Protein AF-A0ABD3PRK0-F1 (afdb_monomer_lite)

pLDDT: mean 72.83, std 16.7, range [40.88, 91.88]

Organism: NCBI:txid2934178

Structure (mmCIF, N/CA/C/O backbone):
data_AF-A0ABD3PRK0-F1
#
_entry.id   AF-A0ABD3PRK0-F1
#
loop_
_atom_site.group_PDB
_atom_site.id
_atom_site.type_symbol
_atom_site.label_atom_id
_atom_site.label_alt_id
_atom_site.label_comp_id
_atom_site.label_asym_id
_atom_site.label_entity_id
_atom_site.label_seq_id
_atom_site.pdbx_PDB_ins_code
_atom_site.Cartn_x
_atom_site.Cartn_y
_atom_site.Cartn_z
_atom_site.occupancy
_atom_site.B_iso_or_equiv
_atom_site.auth_seq_id
_atom_site.auth_comp_id
_atom_site.auth_asym_id
_atom_site.auth_atom_id
_atom_site.pdbx_PDB_model_num
ATOM 1 N N . MET A 1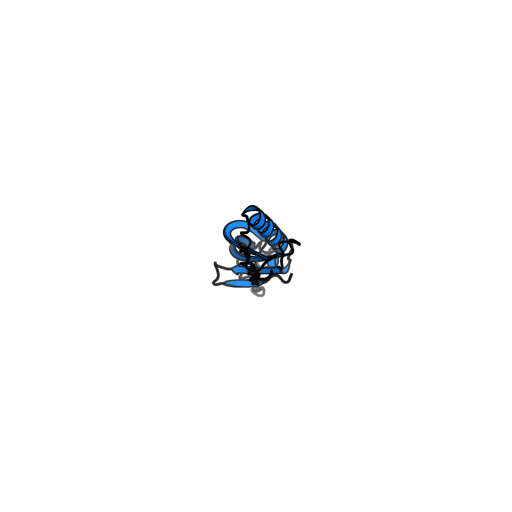 1 ? -52.835 -9.928 50.110 1.00 40.88 1 MET A N 1
ATOM 2 C CA . MET A 1 1 ? -51.495 -10.451 49.751 1.00 40.88 1 MET A CA 1
ATOM 3 C C . MET A 1 1 ? -51.652 -11.451 48.615 1.00 40.88 1 MET A C 1
ATOM 5 O O . MET A 1 1 ? -52.703 -12.076 48.572 1.00 40.88 1 MET A O 1
ATOM 9 N N . PRO A 1 2 ? -50.582 -11.724 47.852 1.00 49.94 2 PRO A N 1
ATOM 10 C CA . PRO A 1 2 ? -50.009 -10.883 46.793 1.00 49.94 2 PRO A CA 1
ATOM 11 C C . PRO A 1 2 ? -50.880 -11.041 45.505 1.00 49.94 2 PRO A C 1
ATOM 13 O O . PRO A 1 2 ? -52.071 -11.275 45.641 1.00 49.94 2 PRO A O 1
ATOM 16 N N . ASN A 1 3 ? -50.467 -10.884 44.242 1.00 44.16 3 ASN A N 1
ATOM 17 C CA . ASN A 1 3 ? -49.264 -10.313 43.629 1.00 44.16 3 ASN A CA 1
ATOM 18 C C . ASN A 1 3 ? -49.671 -9.545 42.345 1.00 44.16 3 ASN A C 1
ATOM 20 O O . ASN A 1 3 ? -50.695 -9.861 41.743 1.00 44.16 3 ASN A O 1
ATOM 24 N N . LYS A 1 4 ? -48.848 -8.603 41.865 1.00 51.00 4 LYS A N 1
ATOM 25 C CA . LYS A 1 4 ? -48.919 -8.070 40.490 1.00 51.00 4 LYS A CA 1
ATOM 26 C C . LYS A 1 4 ? -47.657 -8.500 39.746 1.00 51.00 4 LYS A C 1
ATOM 28 O O . LYS A 1 4 ? -46.568 -8.037 40.070 1.00 51.00 4 LYS A O 1
ATOM 33 N N . GLN A 1 5 ? -47.795 -9.369 38.745 1.00 55.62 5 GLN A N 1
ATOM 34 C CA . GLN A 1 5 ? -46.663 -9.807 37.925 1.00 55.62 5 GLN A CA 1
ATOM 35 C C . GLN A 1 5 ? -46.157 -8.651 37.047 1.00 55.62 5 GLN A C 1
ATOM 37 O O . GLN A 1 5 ? -46.699 -8.378 35.976 1.00 55.62 5 GLN A O 1
ATOM 42 N N . GLN A 1 6 ? -45.099 -7.972 37.491 1.00 53.34 6 GLN A N 1
ATOM 43 C CA . GLN A 1 6 ? -44.348 -7.046 36.647 1.00 53.34 6 GLN A CA 1
ATOM 44 C C . GLN A 1 6 ? -43.549 -7.852 35.619 1.00 53.34 6 GLN A C 1
ATOM 46 O O . GLN A 1 6 ? -42.471 -8.372 35.906 1.00 53.34 6 GLN A O 1
ATOM 51 N N . ARG A 1 7 ? -44.097 -7.980 34.407 1.00 50.62 7 ARG A N 1
ATOM 52 C CA . ARG A 1 7 ? -43.428 -8.635 33.280 1.00 50.62 7 ARG A CA 1
ATOM 53 C C . ARG A 1 7 ? -42.302 -7.733 32.771 1.00 50.62 7 ARG A C 1
ATOM 55 O O . ARG A 1 7 ? -42.509 -6.922 31.874 1.00 50.62 7 ARG A O 1
ATOM 62 N N . THR A 1 8 ? -41.112 -7.873 33.348 1.00 55.12 8 THR A N 1
ATOM 63 C CA . THR A 1 8 ? -39.903 -7.179 32.894 1.00 55.12 8 THR A CA 1
ATOM 64 C C . THR A 1 8 ? -39.503 -7.680 31.508 1.00 55.12 8 THR A C 1
ATOM 66 O O . THR A 1 8 ? -38.804 -8.680 31.341 1.00 55.12 8 THR A O 1
ATOM 69 N N . THR A 1 9 ? -39.949 -6.967 30.475 1.00 49.56 9 THR A N 1
ATOM 70 C CA . THR A 1 9 ? -39.409 -7.110 29.125 1.00 49.56 9 THR A CA 1
ATOM 71 C C . THR A 1 9 ? -37.936 -6.729 29.166 1.00 49.56 9 THR A C 1
ATOM 73 O O . THR A 1 9 ? -37.600 -5.545 29.200 1.00 49.56 9 THR A O 1
ATOM 76 N N . LYS A 1 10 ? -37.052 -7.734 29.180 1.00 54.34 10 LYS A N 1
ATOM 77 C CA . LYS A 1 10 ? -35.622 -7.530 28.943 1.00 54.34 10 LYS A CA 1
ATOM 78 C C . LYS A 1 10 ? -35.487 -6.829 27.597 1.00 54.34 10 LYS A C 1
ATOM 80 O O . LYS A 1 10 ? -35.703 -7.453 26.559 1.00 54.34 10 LYS A O 1
ATOM 85 N N . ILE A 1 11 ? -35.161 -5.539 27.626 1.00 57.97 11 ILE A N 1
ATOM 86 C CA . ILE A 1 11 ? -34.795 -4.788 26.431 1.00 57.97 11 ILE A CA 1
ATOM 87 C C . ILE A 1 11 ? -33.519 -5.451 25.930 1.00 57.97 11 ILE A C 1
ATOM 89 O O . ILE A 1 11 ? -32.447 -5.262 26.502 1.00 57.97 11 ILE A O 1
ATOM 93 N N . SER A 1 12 ? -33.655 -6.298 24.910 1.00 51.75 12 SER A N 1
ATOM 94 C CA . SER A 1 12 ? -32.505 -6.837 24.204 1.00 51.75 12 SER A CA 1
ATOM 95 C C . SER A 1 12 ? -31.825 -5.642 23.556 1.00 51.75 12 SER A C 1
ATOM 97 O O . SER A 1 12 ? -32.341 -5.073 22.590 1.00 51.75 12 SER A O 1
ATOM 99 N N . THR A 1 13 ? -30.711 -5.212 24.146 1.00 46.59 13 THR A N 1
ATOM 100 C CA . THR A 1 13 ? -29.833 -4.179 23.610 1.00 46.59 13 THR A CA 1
ATOM 101 C C . THR A 1 13 ? -29.232 -4.709 22.321 1.00 46.59 13 THR A C 1
ATOM 103 O O . THR A 1 13 ? -28.116 -5.227 22.279 1.00 46.59 13 THR A O 1
ATOM 106 N N . THR A 1 14 ? -30.023 -4.586 21.255 1.00 49.50 14 THR A N 1
ATOM 107 C CA . THR A 1 14 ? -29.605 -4.817 19.880 1.00 49.50 14 THR A CA 1
ATOM 108 C C . THR A 1 14 ? -28.418 -3.906 19.673 1.00 49.50 14 THR A C 1
ATOM 110 O O . THR A 1 14 ? -28.576 -2.691 19.582 1.00 49.50 14 THR A O 1
ATOM 113 N N . THR A 1 15 ? -27.222 -4.489 19.723 1.00 53.12 15 THR A N 1
ATOM 114 C CA . THR A 1 15 ? -25.979 -3.735 19.674 1.00 53.12 15 THR A CA 1
ATOM 115 C C . THR A 1 15 ? -25.879 -3.170 18.270 1.00 53.12 15 THR A C 1
ATOM 117 O O . THR A 1 15 ? -25.422 -3.848 17.347 1.00 53.12 15 THR A O 1
ATOM 120 N N . THR A 1 16 ? -26.366 -1.941 18.093 1.00 48.97 16 THR A N 1
ATOM 121 C CA . THR A 1 16 ? -26.128 -1.138 16.903 1.00 48.97 16 THR A CA 1
ATOM 122 C C . THR A 1 16 ? -24.626 -1.125 16.734 1.00 48.97 16 THR A C 1
ATOM 124 O O . THR A 1 16 ? -23.911 -0.557 17.559 1.00 48.97 16 THR A O 1
ATOM 127 N N . LYS A 1 17 ? -24.143 -1.841 15.713 1.00 50.16 17 LYS A N 1
ATOM 128 C CA . LYS A 1 17 ? -22.723 -1.907 15.392 1.00 50.16 17 LYS A CA 1
ATOM 129 C C . LYS A 1 17 ? -22.286 -0.481 15.104 1.00 50.16 17 LYS A C 1
ATOM 131 O O . LYS A 1 17 ? -22.523 0.030 14.013 1.00 50.16 17 LYS A O 1
ATOM 136 N N . LEU A 1 18 ? -21.693 0.161 16.107 1.00 50.19 18 LEU A N 1
ATOM 137 C CA . LEU A 1 18 ? -20.966 1.399 15.928 1.00 50.19 18 LEU A CA 1
ATOM 138 C C . LEU A 1 18 ? -19.905 1.073 14.884 1.00 50.19 18 LEU A C 1
ATOM 140 O O . LEU A 1 18 ? -18.991 0.295 15.160 1.00 50.19 18 LEU A O 1
ATOM 144 N N . ASN A 1 19 ? -20.078 1.599 13.670 1.00 53.59 19 ASN A N 1
ATOM 145 C CA . ASN A 1 19 ? -19.038 1.550 12.654 1.00 53.59 19 ASN A CA 1
ATOM 146 C C . ASN A 1 19 ? -17.809 2.173 13.307 1.00 53.59 19 ASN A C 1
ATOM 148 O O . ASN A 1 19 ? -17.819 3.376 13.577 1.00 53.59 19 ASN A O 1
ATOM 152 N N . ALA A 1 20 ? -16.815 1.343 13.638 1.00 58.72 20 ALA A N 1
ATOM 153 C CA . ALA A 1 20 ? -15.634 1.779 14.361 1.00 58.72 20 ALA A CA 1
ATOM 154 C C . ALA A 1 20 ? -15.017 2.925 13.561 1.00 58.72 20 ALA A C 1
ATOM 156 O O . ALA A 1 20 ? -14.576 2.732 12.422 1.00 58.72 20 ALA A O 1
ATOM 157 N N . LYS A 1 21 ? -15.108 4.140 14.110 1.00 70.69 21 LYS A N 1
ATOM 158 C CA . LYS A 1 21 ? -14.739 5.358 13.399 1.00 70.69 21 LYS A CA 1
ATOM 159 C C . LYS A 1 21 ? -13.220 5.441 13.414 1.00 70.69 21 LYS A C 1
ATOM 161 O O . LYS A 1 21 ? -12.653 6.062 14.306 1.00 70.69 21 LYS A O 1
ATOM 166 N N . VAL A 1 22 ? -12.609 4.750 12.449 1.00 79.62 22 VAL A N 1
ATOM 167 C CA . VAL A 1 22 ? -11.160 4.700 12.237 1.00 79.62 22 VAL A CA 1
ATOM 168 C C . VAL A 1 22 ? -10.612 6.114 12.326 1.00 79.62 22 VAL A C 1
ATOM 170 O O . VAL A 1 22 ? -11.082 7.016 11.629 1.00 79.62 22 VAL A O 1
ATOM 173 N N . THR A 1 23 ? -9.648 6.303 13.213 1.00 86.25 23 THR A N 1
ATOM 174 C CA . THR A 1 23 ? -8.971 7.580 13.406 1.00 86.25 23 THR A CA 1
ATOM 175 C C . THR A 1 23 ? -7.964 7.828 12.286 1.00 86.25 23 THR A C 1
ATOM 177 O O . THR A 1 23 ? -7.442 6.899 11.666 1.00 86.25 23 THR A O 1
ATOM 180 N N . GLU A 1 24 ? -7.630 9.095 12.044 1.00 85.19 24 GLU A N 1
ATOM 181 C CA . GLU A 1 24 ? -6.585 9.466 11.079 1.00 85.19 24 GLU A CA 1
ATOM 182 C C . GLU A 1 24 ? -5.227 8.832 11.424 1.00 85.19 24 GLU A C 1
ATOM 184 O O . GLU A 1 24 ? -4.469 8.452 10.532 1.00 85.19 24 GLU A O 1
ATOM 189 N N . GLN A 1 25 ? -4.940 8.643 12.717 1.00 87.19 25 GLN A N 1
ATOM 190 C CA . GLN A 1 25 ? -3.709 8.016 13.196 1.00 87.19 25 GLN A CA 1
ATOM 191 C C . GLN A 1 25 ? -3.656 6.511 12.880 1.00 87.19 25 GLN A C 1
ATOM 193 O O . GLN A 1 25 ? -2.632 6.019 12.398 1.00 87.19 25 GLN A O 1
ATOM 198 N N . GLU A 1 26 ? -4.757 5.780 13.084 1.00 86.44 26 GLU A N 1
ATOM 199 C CA . GLU A 1 26 ? -4.877 4.370 12.684 1.00 86.44 26 GLU A CA 1
ATOM 200 C C . GLU A 1 26 ? -4.796 4.210 11.162 1.00 86.44 26 GLU A C 1
ATOM 202 O O . GLU A 1 26 ? -4.091 3.326 10.671 1.00 86.44 26 GLU A O 1
ATOM 207 N N . ALA A 1 27 ? -5.460 5.094 10.410 1.00 87.56 27 ALA A N 1
ATOM 208 C CA . ALA A 1 27 ? -5.401 5.113 8.952 1.00 87.56 27 ALA A CA 1
ATOM 209 C C . ALA A 1 27 ? -3.976 5.375 8.439 1.00 87.56 27 ALA A C 1
ATOM 211 O O . ALA A 1 27 ? -3.509 4.663 7.551 1.00 87.56 27 ALA A O 1
ATOM 212 N N . SER A 1 28 ? -3.257 6.335 9.030 1.00 90.12 28 SER A N 1
ATOM 213 C CA . SER A 1 28 ? -1.853 6.618 8.709 1.00 90.12 28 SER A CA 1
ATOM 214 C C . SER A 1 28 ? -0.954 5.404 8.985 1.00 90.12 28 SER A C 1
ATOM 216 O O . SER A 1 28 ? -0.224 4.952 8.102 1.00 90.12 28 SER A O 1
ATOM 218 N N . SER A 1 29 ? -1.100 4.768 10.156 1.00 91.06 29 SER A N 1
ATOM 219 C CA . SER A 1 29 ? -0.363 3.540 10.492 1.00 91.06 29 SER A CA 1
ATOM 220 C C . SER A 1 29 ? -0.679 2.375 9.541 1.00 91.06 29 SER A C 1
ATOM 222 O O . SER A 1 29 ? 0.212 1.600 9.189 1.00 91.06 29 SER A O 1
ATOM 224 N N . ALA A 1 30 ? -1.931 2.243 9.091 1.00 90.00 30 ALA A N 1
ATOM 225 C CA . ALA A 1 30 ? -2.320 1.250 8.092 1.00 90.00 30 ALA A CA 1
ATOM 226 C C . ALA A 1 30 ? -1.695 1.543 6.714 1.00 90.00 30 ALA A C 1
ATOM 228 O O . ALA A 1 30 ? -1.175 0.625 6.077 1.00 90.00 30 ALA A O 1
ATOM 229 N N . ILE A 1 31 ? -1.669 2.810 6.281 1.00 91.31 31 ILE A N 1
ATOM 230 C CA . ILE A 1 31 ? -1.007 3.243 5.039 1.00 91.31 31 ILE A CA 1
ATOM 231 C C . ILE A 1 31 ? 0.489 2.914 5.083 1.00 91.31 31 ILE A C 1
ATOM 233 O O . ILE A 1 31 ? 0.992 2.309 4.138 1.00 91.31 31 ILE A O 1
ATOM 237 N N . ASP A 1 32 ? 1.187 3.209 6.181 1.00 91.56 32 ASP A N 1
ATOM 238 C CA . ASP A 1 32 ? 2.611 2.882 6.338 1.00 91.56 32 ASP A CA 1
ATOM 239 C C . ASP A 1 32 ? 2.892 1.377 6.207 1.00 91.56 32 ASP A C 1
ATOM 241 O O . ASP A 1 32 ? 3.875 0.974 5.576 1.00 91.56 32 ASP A O 1
ATOM 245 N N . LYS A 1 33 ? 2.026 0.522 6.768 1.00 90.69 33 LYS A N 1
ATOM 246 C CA . LYS A 1 33 ? 2.146 -0.942 6.642 1.00 90.69 33 LYS A CA 1
ATOM 247 C C . LYS A 1 33 ? 1.948 -1.394 5.190 1.00 90.69 33 LYS A C 1
ATOM 249 O O . LYS A 1 33 ? 2.744 -2.193 4.696 1.00 90.69 33 LYS A O 1
ATOM 254 N N . VAL A 1 34 ? 0.967 -0.828 4.482 1.00 89.62 34 VAL A N 1
ATOM 255 C CA . VAL A 1 34 ? 0.708 -1.091 3.051 1.00 89.62 34 VAL A CA 1
ATOM 256 C C . VAL A 1 34 ? 1.867 -0.616 2.170 1.00 89.62 34 VAL A C 1
ATOM 258 O O . VAL A 1 34 ? 2.320 -1.357 1.300 1.00 89.62 34 VAL A O 1
ATOM 261 N N . VAL A 1 35 ? 2.401 0.584 2.417 1.00 90.50 35 VAL A N 1
ATOM 262 C CA . VAL A 1 35 ? 3.565 1.131 1.701 1.00 90.50 35 VAL A CA 1
ATOM 263 C C . VAL A 1 35 ? 4.792 0.242 1.901 1.00 90.50 35 VAL A C 1
ATOM 265 O O . VAL A 1 35 ? 5.456 -0.107 0.926 1.00 90.50 35 VAL A O 1
ATOM 268 N N . ARG A 1 36 ? 5.068 -0.194 3.138 1.00 89.38 36 ARG A N 1
ATOM 269 C CA . ARG A 1 36 ? 6.183 -1.108 3.441 1.00 89.38 36 ARG A CA 1
ATOM 270 C C . ARG A 1 36 ? 6.010 -2.487 2.799 1.00 89.38 36 ARG A C 1
ATOM 272 O O . ARG A 1 36 ? 7.014 -3.078 2.410 1.00 89.38 36 ARG A O 1
ATOM 279 N N . ALA A 1 37 ? 4.782 -2.994 2.676 1.00 88.12 37 ALA A N 1
ATOM 280 C CA . ALA A 1 37 ? 4.500 -4.234 1.951 1.00 88.12 37 ALA A CA 1
ATOM 281 C C . ALA A 1 37 ? 4.788 -4.074 0.447 1.00 88.12 37 ALA A C 1
ATOM 283 O O . ALA A 1 37 ? 5.616 -4.805 -0.094 1.00 88.12 37 ALA A O 1
ATOM 284 N N . LEU A 1 38 ? 4.215 -3.047 -0.195 1.00 85.50 38 LEU A N 1
ATOM 285 C CA . LEU A 1 38 ? 4.448 -2.725 -1.612 1.00 85.50 38 LEU A CA 1
ATOM 286 C C . LEU A 1 38 ? 5.932 -2.485 -1.938 1.00 85.50 38 LEU A C 1
ATOM 288 O O . LEU A 1 38 ? 6.404 -2.904 -2.988 1.00 85.50 38 LEU A O 1
ATOM 292 N N . GLN A 1 39 ? 6.683 -1.834 -1.044 1.00 85.94 39 GLN A N 1
ATOM 293 C CA . GLN A 1 39 ? 8.118 -1.590 -1.236 1.00 85.94 39 GLN A CA 1
ATOM 294 C C . GLN A 1 39 ? 8.984 -2.849 -1.093 1.00 85.94 39 GLN A C 1
ATOM 296 O O . GLN A 1 39 ? 10.060 -2.897 -1.690 1.00 85.94 39 GLN A O 1
ATOM 301 N N . LYS A 1 40 ? 8.554 -3.847 -0.311 1.00 86.81 40 LYS A N 1
ATOM 302 C CA . LYS A 1 40 ? 9.277 -5.118 -0.136 1.00 86.81 40 LYS A CA 1
ATOM 303 C C . LYS A 1 40 ? 8.968 -6.135 -1.230 1.00 86.81 40 LYS A C 1
ATOM 305 O O . LYS A 1 40 ? 9.822 -6.969 -1.527 1.00 86.81 40 LYS A O 1
ATOM 310 N N . ASP A 1 41 ? 7.770 -6.081 -1.800 1.00 83.94 41 ASP A N 1
ATOM 311 C CA . ASP A 1 41 ? 7.328 -7.067 -2.775 1.00 83.94 41 ASP A CA 1
ATOM 312 C C . ASP A 1 41 ? 8.057 -6.938 -4.123 1.00 83.94 41 ASP A C 1
ATOM 314 O O . ASP A 1 41 ? 8.233 -5.847 -4.670 1.00 83.94 41 ASP A O 1
ATOM 318 N N . LYS A 1 42 ? 8.522 -8.066 -4.662 1.00 81.94 42 LYS A N 1
ATOM 319 C CA . LYS A 1 42 ? 9.334 -8.077 -5.887 1.00 81.94 42 LYS A CA 1
ATOM 320 C C . LYS A 1 42 ? 8.483 -7.983 -7.152 1.00 81.94 42 LYS A C 1
ATOM 322 O O . LYS A 1 42 ? 8.932 -7.348 -8.102 1.00 81.94 42 LYS A O 1
ATOM 327 N N . GLU A 1 43 ? 7.288 -8.574 -7.161 1.00 81.50 43 GLU A N 1
ATOM 328 C CA . GLU A 1 43 ? 6.367 -8.533 -8.304 1.00 81.50 43 GLU A CA 1
ATOM 329 C C . GLU A 1 43 ? 5.830 -7.097 -8.479 1.00 81.50 43 GLU A C 1
ATOM 331 O O . GLU A 1 43 ? 5.933 -6.518 -9.562 1.00 81.50 43 GLU A O 1
ATOM 336 N N . ALA A 1 44 ? 5.397 -6.456 -7.388 1.00 78.19 44 ALA A N 1
ATOM 337 C CA . ALA A 1 44 ? 4.927 -5.072 -7.360 1.00 78.19 44 ALA A CA 1
ATOM 338 C C . ALA A 1 44 ? 5.999 -4.083 -7.847 1.00 78.19 44 ALA A C 1
ATOM 340 O O . ALA A 1 44 ? 5.717 -3.222 -8.681 1.00 78.19 44 ALA A O 1
ATOM 341 N N . ASN A 1 45 ? 7.245 -4.221 -7.376 1.00 81.81 45 ASN A N 1
ATOM 342 C CA . ASN A 1 45 ? 8.355 -3.366 -7.812 1.00 81.81 45 ASN A CA 1
ATOM 343 C C . ASN A 1 45 ? 8.738 -3.581 -9.294 1.00 81.81 45 ASN A C 1
ATOM 345 O O . ASN A 1 45 ? 9.239 -2.646 -9.922 1.00 81.81 45 ASN A O 1
ATOM 349 N N . GLN A 1 46 ? 8.522 -4.773 -9.866 1.00 78.81 46 GLN A N 1
ATOM 350 C CA . GLN A 1 46 ? 8.764 -5.053 -11.291 1.00 78.81 46 GLN A CA 1
ATOM 351 C C . GLN A 1 46 ? 7.650 -4.487 -12.187 1.00 78.81 46 GLN A C 1
ATOM 353 O O . GLN A 1 46 ? 7.934 -3.835 -13.197 1.00 78.81 46 GLN A O 1
ATOM 358 N N . GLU A 1 47 ? 6.389 -4.687 -11.800 1.00 77.75 47 GLU A N 1
ATOM 359 C CA . GLU A 1 47 ? 5.214 -4.226 -12.546 1.00 77.75 47 GLU A CA 1
ATOM 360 C C . GLU A 1 47 ? 5.012 -2.709 -12.429 1.00 77.75 47 GLU A C 1
ATOM 362 O O . GLU A 1 47 ? 4.939 -2.007 -13.437 1.00 77.75 47 GLU A O 1
ATOM 367 N N . LEU A 1 48 ? 4.973 -2.169 -11.210 1.00 78.25 48 LEU A N 1
ATOM 368 C CA . LEU A 1 48 ? 4.634 -0.765 -10.952 1.00 78.25 48 LEU A CA 1
ATOM 369 C C . LEU A 1 48 ? 5.867 0.148 -10.894 1.00 78.25 48 LEU A C 1
ATOM 371 O O . LEU A 1 48 ? 5.767 1.344 -11.165 1.00 78.25 48 LEU A O 1
ATOM 375 N N . GLY A 1 49 ? 7.031 -0.405 -10.549 1.00 78.69 49 GLY A N 1
ATOM 376 C CA . GLY A 1 49 ? 8.200 0.369 -10.140 1.00 78.69 49 GLY A CA 1
ATOM 377 C C . GLY A 1 49 ? 8.240 0.627 -8.632 1.00 78.69 49 GLY A C 1
ATOM 378 O O . GLY A 1 49 ? 7.339 0.252 -7.882 1.00 78.69 49 GLY A O 1
ATOM 379 N N . LYS A 1 50 ? 9.301 1.295 -8.171 1.00 84.69 50 LYS A N 1
ATOM 380 C CA . LYS A 1 50 ? 9.521 1.559 -6.745 1.00 84.69 50 LYS A CA 1
ATOM 381 C C . LYS A 1 50 ? 8.570 2.647 -6.251 1.00 84.69 50 LYS A C 1
ATOM 383 O O . LYS A 1 50 ? 8.588 3.753 -6.786 1.00 84.69 50 LYS A O 1
ATOM 388 N N . LEU A 1 51 ? 7.788 2.376 -5.206 1.00 86.06 51 LEU A N 1
ATOM 389 C CA . LEU A 1 51 ? 6.956 3.395 -4.552 1.00 86.06 51 LEU A CA 1
ATOM 390 C C . LEU A 1 51 ? 7.858 4.470 -3.920 1.00 86.06 51 LEU A C 1
ATOM 392 O O . LEU A 1 51 ? 8.621 4.175 -2.995 1.00 86.06 51 LEU A O 1
ATOM 396 N N . THR A 1 52 ? 7.768 5.704 -4.425 1.00 84.62 52 THR A N 1
ATOM 397 C CA . THR A 1 52 ? 8.594 6.846 -3.994 1.00 84.62 52 THR A CA 1
ATOM 398 C C . THR A 1 52 ? 7.871 7.804 -3.060 1.00 84.62 52 THR A C 1
ATOM 400 O O . THR A 1 52 ? 8.505 8.352 -2.163 1.00 84.62 52 THR A O 1
ATOM 403 N N . LYS A 1 53 ? 6.564 8.021 -3.253 1.00 85.12 53 LYS A N 1
ATOM 404 C CA . LYS A 1 53 ? 5.789 8.987 -2.465 1.00 85.12 53 LYS A CA 1
ATOM 405 C C . LYS A 1 53 ? 4.327 8.570 -2.321 1.00 85.12 53 LYS A C 1
ATOM 407 O O . LYS A 1 53 ? 3.683 8.214 -3.302 1.00 85.12 53 LYS A O 1
ATOM 412 N N . THR A 1 54 ? 3.778 8.688 -1.119 1.00 87.75 54 THR A N 1
ATOM 413 C CA . THR A 1 54 ? 2.334 8.787 -0.869 1.00 87.75 54 THR A CA 1
ATOM 414 C C . THR A 1 54 ? 1.893 10.237 -1.081 1.00 87.75 54 THR A C 1
ATOM 416 O O . THR A 1 54 ? 2.464 11.155 -0.497 1.00 87.75 54 THR A O 1
ATOM 419 N N . ASN A 1 55 ? 0.919 10.461 -1.968 1.00 82.56 55 ASN A N 1
ATOM 420 C CA . ASN A 1 55 ? 0.501 11.803 -2.382 1.00 82.56 55 ASN A CA 1
ATOM 421 C C . ASN A 1 55 ? -0.674 12.304 -1.537 1.00 82.56 55 ASN A C 1
ATOM 423 O O . ASN A 1 55 ? -0.481 13.157 -0.681 1.00 82.56 55 ASN A O 1
ATOM 427 N N . ASN A 1 56 ? -1.871 11.752 -1.765 1.00 85.88 56 ASN A N 1
ATOM 428 C CA . ASN A 1 56 ? -3.117 12.188 -1.129 1.00 85.88 56 ASN A CA 1
ATOM 429 C C . ASN A 1 56 ? -3.876 10.977 -0.584 1.00 85.88 56 ASN A C 1
ATOM 431 O O . ASN A 1 56 ? -4.059 9.993 -1.307 1.00 85.88 56 ASN A O 1
ATOM 435 N N . VAL A 1 57 ? -4.378 11.066 0.647 1.00 88.50 57 VAL A N 1
ATOM 436 C CA . VAL A 1 57 ? -5.352 10.106 1.182 1.00 88.50 57 VAL A CA 1
ATOM 437 C C . VAL A 1 57 ? -6.736 10.506 0.676 1.00 88.50 57 VAL A C 1
ATOM 439 O O . VAL A 1 57 ? -7.159 11.642 0.852 1.00 88.50 57 VAL A O 1
ATOM 442 N N . LEU A 1 58 ? -7.422 9.586 -0.000 1.00 87.88 58 LEU A N 1
ATOM 443 C CA . LEU A 1 58 ? -8.755 9.807 -0.574 1.00 87.88 58 LEU A CA 1
ATOM 444 C C . LEU A 1 58 ? -9.878 9.365 0.369 1.00 87.88 58 LEU A C 1
ATOM 446 O O . LEU A 1 58 ? -11.026 9.753 0.183 1.00 87.88 58 LEU A O 1
ATOM 450 N N . GLY A 1 59 ? -9.563 8.511 1.342 1.00 89.31 59 GLY A N 1
ATOM 451 C CA . GLY A 1 59 ? -10.494 8.084 2.376 1.00 89.31 59 GLY A CA 1
ATOM 452 C C . GLY A 1 59 ? -9.990 6.872 3.150 1.00 89.31 59 GLY A C 1
ATOM 453 O O . GLY A 1 59 ? -9.147 6.108 2.677 1.00 89.31 59 GLY A O 1
ATOM 454 N N . PHE A 1 60 ? -10.538 6.693 4.344 1.00 90.75 60 PHE A N 1
ATOM 455 C CA . PHE A 1 60 ? -10.287 5.562 5.228 1.00 90.75 60 PHE A CA 1
ATOM 456 C C . PHE A 1 60 ? -11.566 5.230 6.005 1.00 90.75 60 PHE A C 1
ATOM 458 O O . PHE A 1 60 ? -12.476 6.053 6.106 1.00 90.75 60 PHE A O 1
ATOM 465 N N . GLY A 1 61 ? -11.657 4.014 6.534 1.00 88.81 61 GLY A N 1
ATOM 466 C CA . GLY A 1 61 ? -12.806 3.569 7.320 1.00 88.81 61 GLY A CA 1
ATOM 467 C C . GLY A 1 61 ? -12.716 2.090 7.674 1.00 88.81 61 GLY A C 1
ATOM 468 O O . GLY A 1 61 ? -11.726 1.435 7.363 1.00 88.81 61 GLY A O 1
ATOM 469 N N . SER A 1 62 ? -13.753 1.548 8.311 1.00 85.38 62 SER A N 1
ATOM 470 C CA . SER A 1 62 ? -13.824 0.125 8.654 1.00 85.38 62 SER A CA 1
ATOM 471 C C . SER A 1 62 ? -14.947 -0.554 7.858 1.00 85.38 62 SER A C 1
ATOM 473 O O . SER A 1 62 ? -16.117 -0.293 8.138 1.00 85.38 62 SER A O 1
ATOM 475 N N . PRO A 1 63 ? -14.643 -1.396 6.847 1.00 82.94 63 PRO A N 1
ATOM 476 C CA . PRO A 1 63 ? -15.672 -2.088 6.066 1.00 82.94 63 PRO A CA 1
ATOM 477 C C . PRO A 1 63 ? -16.303 -3.248 6.851 1.00 82.94 63 PRO A C 1
ATOM 479 O O . PRO A 1 63 ? -17.424 -3.664 6.561 1.00 82.94 63 PRO A O 1
ATOM 482 N N . ARG A 1 64 ? -15.567 -3.796 7.827 1.00 83.81 64 ARG A N 1
ATOM 483 C CA . ARG A 1 64 ? -15.970 -4.862 8.750 1.00 83.81 64 ARG A CA 1
ATOM 484 C C . ARG A 1 64 ? -15.209 -4.671 10.069 1.00 83.81 64 ARG A C 1
ATOM 486 O O . ARG A 1 64 ? -14.055 -4.246 10.009 1.00 83.81 64 ARG A O 1
ATOM 493 N N . PRO A 1 65 ? -15.790 -5.025 11.232 1.00 80.75 65 PRO A N 1
ATOM 494 C CA . PRO A 1 65 ? -15.086 -4.973 12.513 1.00 80.75 65 PRO A CA 1
ATOM 495 C C . PRO A 1 65 ? -13.730 -5.688 12.448 1.00 80.75 65 PRO A C 1
ATOM 497 O O . PRO A 1 65 ? -13.638 -6.775 11.883 1.00 80.75 65 PRO A O 1
ATOM 500 N N . GLY A 1 66 ? -12.688 -5.068 13.005 1.00 84.12 66 GLY A N 1
ATOM 501 C CA . GLY A 1 66 ? -11.318 -5.593 12.964 1.00 84.12 66 GLY A CA 1
ATOM 502 C C . GLY A 1 66 ? -10.560 -5.355 11.650 1.00 84.12 66 GLY A C 1
ATOM 503 O O . GLY A 1 66 ? -9.397 -5.730 11.566 1.00 84.12 66 GLY A O 1
ATOM 504 N N . ILE A 1 67 ? -11.161 -4.711 10.641 1.00 88.50 67 ILE A N 1
ATOM 505 C CA . ILE A 1 67 ? -10.485 -4.342 9.386 1.00 88.50 67 ILE A CA 1
ATOM 506 C C . ILE A 1 67 ? -10.499 -2.821 9.214 1.00 88.50 67 ILE A C 1
ATOM 508 O O . ILE A 1 67 ? -11.537 -2.174 9.373 1.00 88.50 67 ILE A O 1
ATOM 512 N N . ILE A 1 68 ? -9.349 -2.266 8.837 1.00 90.12 68 ILE A N 1
ATOM 513 C CA . ILE A 1 68 ? -9.164 -0.893 8.370 1.00 90.12 68 ILE A CA 1
ATOM 514 C C . ILE A 1 68 ? -9.002 -0.938 6.846 1.00 90.12 68 ILE A C 1
ATOM 516 O O . ILE A 1 68 ? -8.076 -1.565 6.333 1.00 90.12 68 ILE A O 1
ATOM 520 N N . ALA A 1 69 ? -9.886 -0.260 6.120 1.00 91.00 69 ALA A N 1
ATOM 521 C CA . ALA A 1 69 ? -9.725 0.012 4.698 1.00 91.00 69 ALA A CA 1
ATOM 522 C C . ALA A 1 69 ? -9.114 1.401 4.501 1.00 91.00 69 ALA A C 1
ATOM 524 O O . ALA A 1 69 ? -9.584 2.381 5.085 1.00 91.00 69 ALA A O 1
ATOM 525 N N . VAL A 1 70 ? -8.110 1.500 3.631 1.00 91.62 70 VAL A N 1
ATOM 526 C CA . VAL A 1 70 ? -7.481 2.766 3.232 1.00 91.62 70 VAL A CA 1
ATOM 527 C C . VAL A 1 70 ? -7.467 2.911 1.714 1.00 91.62 70 VAL A C 1
ATOM 529 O O . VAL A 1 70 ? -7.267 1.948 0.969 1.00 91.62 70 VAL A O 1
ATOM 532 N N . ARG A 1 71 ? -7.678 4.141 1.243 1.00 91.88 71 ARG A N 1
ATOM 533 C CA . ARG A 1 71 ? -7.618 4.519 -0.168 1.00 91.88 71 ARG A CA 1
ATOM 534 C C . ARG A 1 71 ? -6.762 5.771 -0.314 1.00 91.88 71 ARG A C 1
ATOM 536 O O . ARG A 1 71 ? -7.089 6.815 0.245 1.00 91.88 71 ARG A O 1
ATOM 543 N N . PHE A 1 72 ? -5.684 5.685 -1.082 1.00 91.12 72 PHE A N 1
ATOM 544 C CA . PHE A 1 72 ? -4.735 6.784 -1.260 1.00 91.12 72 PHE A CA 1
ATOM 545 C C . PHE A 1 72 ? -4.077 6.739 -2.639 1.00 91.12 72 PHE A C 1
ATOM 547 O O . PHE A 1 72 ? -4.002 5.688 -3.266 1.00 91.12 72 PHE A O 1
ATOM 554 N N . ASN A 1 73 ? -3.580 7.876 -3.113 1.00 89.94 73 ASN A N 1
ATOM 555 C CA . ASN A 1 73 ? -2.776 7.955 -4.329 1.00 89.94 73 ASN A CA 1
ATOM 556 C C . ASN A 1 73 ? -1.290 7.851 -3.972 1.00 89.94 73 ASN A C 1
ATOM 558 O O . ASN A 1 73 ? -0.830 8.523 -3.047 1.00 89.94 73 ASN A O 1
ATOM 562 N N . ALA A 1 74 ? -0.534 7.060 -4.728 1.00 88.19 74 ALA A N 1
ATOM 563 C CA . ALA A 1 74 ? 0.907 6.906 -4.574 1.00 88.19 74 ALA A CA 1
ATOM 564 C C . ALA A 1 74 ? 1.631 7.045 -5.918 1.00 88.19 74 ALA A C 1
ATOM 566 O O . ALA A 1 74 ? 1.139 6.609 -6.959 1.00 88.19 74 ALA A O 1
ATOM 567 N N . SER A 1 75 ? 2.812 7.653 -5.878 1.00 85.75 75 SER A N 1
ATOM 568 C CA . SER A 1 75 ? 3.746 7.734 -6.993 1.00 85.75 75 SER A CA 1
ATOM 569 C C . SER A 1 75 ? 4.687 6.530 -6.975 1.00 85.75 75 SER A C 1
ATOM 571 O O . SER A 1 75 ? 5.351 6.258 -5.970 1.00 85.75 75 SER A O 1
ATOM 573 N N . PHE A 1 76 ? 4.778 5.848 -8.111 1.00 85.38 76 PHE A N 1
ATOM 574 C CA . PHE A 1 76 ? 5.693 4.744 -8.373 1.00 85.38 76 PHE A CA 1
ATOM 575 C C . PHE A 1 76 ? 6.672 5.174 -9.465 1.00 85.38 76 PHE A C 1
ATOM 577 O O . PHE A 1 76 ? 6.265 5.659 -10.520 1.00 85.38 76 PHE A O 1
ATOM 584 N N . GLN A 1 77 ? 7.970 5.022 -9.219 1.00 83.69 77 GLN A N 1
ATOM 585 C CA . GLN A 1 77 ? 9.015 5.338 -10.185 1.00 83.69 77 GLN A CA 1
ATOM 586 C C . GLN A 1 77 ? 9.549 4.037 -10.785 1.00 83.69 77 GLN A C 1
ATOM 588 O O . GLN A 1 77 ? 10.262 3.271 -10.126 1.00 83.69 77 GLN A O 1
ATOM 593 N N . LYS A 1 78 ? 9.218 3.780 -12.054 1.00 77.31 78 LYS A N 1
ATOM 594 C CA . LYS A 1 78 ? 9.719 2.607 -12.778 1.00 77.31 78 LYS A CA 1
ATOM 595 C C . LYS A 1 78 ? 11.124 2.905 -13.289 1.00 77.31 78 LYS A C 1
ATOM 597 O O . LYS A 1 78 ? 11.327 3.446 -14.377 1.00 77.31 78 LYS A O 1
ATOM 602 N N . GLY A 1 79 ? 12.107 2.586 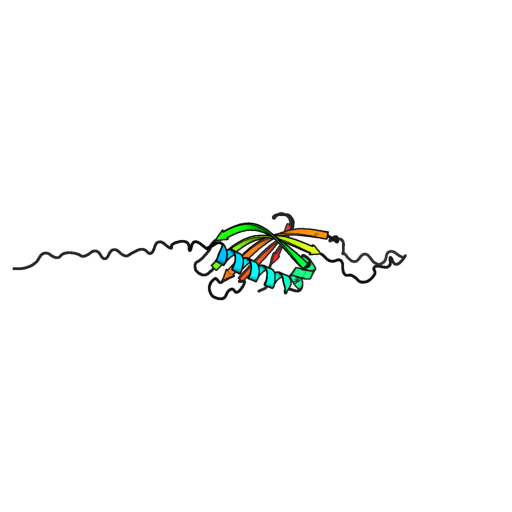-12.448 1.00 63.31 79 GLY A N 1
ATOM 603 C CA . GLY A 1 79 ? 13.517 2.628 -12.810 1.00 63.31 79 GLY A CA 1
ATOM 604 C C . GLY A 1 79 ? 13.783 1.646 -13.945 1.00 63.31 79 GLY A C 1
ATOM 605 O O . GLY A 1 79 ? 13.733 0.434 -13.744 1.00 63.31 79 GLY A O 1
ATOM 606 N N . GLY A 1 80 ? 14.062 2.162 -15.144 1.00 54.12 80 GLY A N 1
ATOM 607 C CA . GLY A 1 80 ? 14.491 1.325 -16.258 1.00 54.12 80 GLY A CA 1
ATOM 608 C C . GLY A 1 80 ? 15.749 0.558 -15.863 1.00 54.12 80 GLY A C 1
ATOM 609 O O . GLY A 1 80 ? 16.711 1.174 -15.411 1.00 54.12 80 GLY A O 1
ATOM 610 N N . MET A 1 81 ? 15.728 -0.768 -16.025 1.00 48.25 81 MET A N 1
ATOM 611 C CA . MET A 1 81 ? 16.807 -1.674 -15.624 1.00 48.25 81 MET A CA 1
ATOM 612 C C . MET A 1 81 ? 18.165 -1.170 -16.134 1.00 48.25 81 MET A C 1
ATOM 614 O O . MET A 1 81 ? 18.469 -1.255 -17.324 1.00 48.25 81 MET A O 1
ATOM 618 N N . GLY A 1 82 ? 18.956 -0.618 -15.210 1.00 47.59 82 GLY A N 1
ATOM 619 C CA . GLY A 1 82 ? 20.219 0.067 -15.463 1.00 47.59 82 GLY A CA 1
ATOM 620 C C . GLY A 1 82 ? 21.359 -0.892 -15.779 1.00 47.59 82 GLY A C 1
ATOM 621 O O . GLY A 1 82 ? 22.317 -1.001 -15.020 1.00 47.59 82 GLY A O 1
ATOM 622 N N . ARG A 1 83 ? 21.266 -1.581 -16.914 1.00 42.44 83 ARG A N 1
ATOM 623 C CA . ARG A 1 83 ? 22.431 -2.079 -17.643 1.00 42.44 83 ARG A CA 1
ATOM 624 C C . ARG A 1 83 ? 22.369 -1.495 -19.037 1.00 42.44 83 ARG A C 1
ATOM 626 O O . ARG A 1 83 ? 21.323 -1.564 -19.679 1.00 42.44 83 ARG A O 1
ATOM 633 N N . SER A 1 84 ? 23.475 -0.877 -19.439 1.00 44.03 84 SER A N 1
ATOM 634 C CA . SER A 1 84 ? 23.647 -0.131 -20.678 1.00 44.03 84 SER A CA 1
ATOM 635 C C . SER A 1 84 ? 22.964 -0.821 -21.851 1.00 44.03 84 SER A C 1
ATOM 637 O O . SER A 1 84 ? 23.478 -1.795 -22.396 1.00 44.03 84 SER A O 1
ATOM 639 N N . ALA A 1 85 ? 21.817 -0.284 -22.264 1.00 47.16 85 ALA A N 1
ATOM 640 C CA . ALA A 1 85 ? 21.276 -0.542 -23.586 1.00 47.16 85 ALA A CA 1
ATOM 641 C C . ALA A 1 85 ? 22.141 0.245 -24.576 1.00 47.16 85 ALA A C 1
ATOM 643 O O . ALA A 1 85 ? 21.725 1.281 -25.089 1.00 47.16 85 ALA A O 1
ATOM 644 N N . VAL A 1 86 ? 23.377 -0.226 -24.778 1.00 51.00 86 VAL A N 1
ATOM 645 C CA . VAL A 1 86 ? 24.148 0.109 -25.972 1.00 51.00 86 VAL A CA 1
ATOM 646 C C . VAL A 1 86 ? 23.259 -0.335 -27.132 1.00 51.00 86 VAL A C 1
ATOM 648 O O . VAL A 1 86 ? 22.898 -1.517 -27.169 1.00 51.00 86 VAL A O 1
ATOM 651 N N . PRO A 1 87 ? 22.814 0.573 -28.015 1.00 47.88 87 PRO A N 1
ATOM 652 C CA . PRO A 1 87 ? 21.988 0.179 -29.140 1.00 47.88 87 PRO A CA 1
ATOM 653 C C . PRO A 1 87 ? 22.837 -0.713 -30.045 1.00 47.88 87 PRO A C 1
ATOM 655 O O . PRO A 1 87 ? 23.7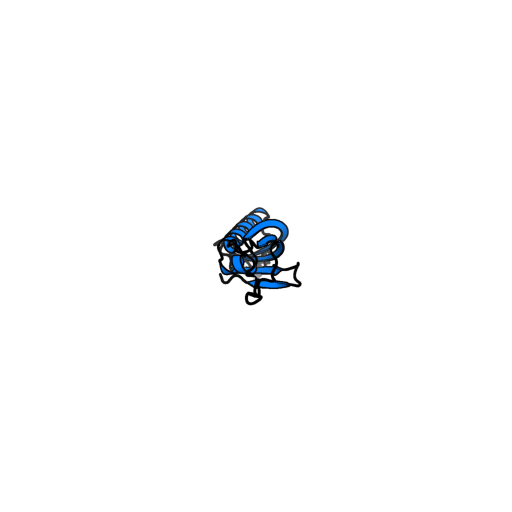48 -0.240 -30.721 1.00 47.88 87 PRO A O 1
ATOM 658 N N . LEU A 1 88 ? 22.572 -2.021 -30.020 1.00 57.19 88 LEU A N 1
ATOM 659 C CA . LEU A 1 88 ? 23.175 -2.940 -30.975 1.00 57.19 88 LEU A CA 1
ATOM 660 C C . LEU A 1 88 ? 22.670 -2.542 -32.373 1.00 57.19 88 LEU A C 1
ATOM 662 O O . LEU A 1 88 ? 21.457 -2.413 -32.547 1.00 57.19 88 LEU A O 1
ATOM 666 N N . PRO A 1 89 ? 23.558 -2.336 -33.363 1.00 57.81 89 PRO A N 1
ATOM 667 C CA . PRO A 1 89 ? 23.206 -1.698 -34.638 1.00 57.81 89 PRO A CA 1
ATOM 668 C C . PRO A 1 89 ? 22.329 -2.554 -35.569 1.00 57.81 89 PRO A C 1
ATOM 670 O O . PRO A 1 89 ? 22.024 -2.132 -36.680 1.00 57.81 89 PRO A O 1
ATOM 673 N N . PHE A 1 90 ? 21.895 -3.737 -35.126 1.00 60.25 90 PHE A N 1
ATOM 674 C CA . PHE A 1 90 ? 21.050 -4.655 -35.885 1.00 60.25 90 PHE A CA 1
ATOM 675 C C . PHE A 1 90 ? 19.814 -5.025 -35.054 1.00 60.25 90 PHE A C 1
ATOM 677 O O . PHE A 1 90 ? 19.926 -5.448 -33.903 1.00 60.25 90 PHE A O 1
ATOM 684 N N . GLY A 1 91 ? 18.627 -4.822 -35.635 1.00 54.69 91 GLY A N 1
ATOM 685 C CA . GLY A 1 91 ? 17.328 -4.743 -34.949 1.00 54.69 91 GLY A CA 1
ATOM 686 C C . GLY A 1 91 ? 16.738 -6.053 -34.406 1.00 54.69 91 GLY A C 1
ATOM 687 O O . GLY A 1 91 ? 15.562 -6.319 -34.620 1.00 54.69 91 GLY A O 1
ATOM 688 N N . LEU A 1 92 ? 17.516 -6.850 -33.672 1.00 52.12 92 LEU A N 1
ATOM 689 C CA . LEU A 1 92 ? 17.121 -8.138 -33.077 1.00 52.12 92 LEU A CA 1
ATOM 690 C C . LEU A 1 92 ? 16.951 -8.063 -31.544 1.00 52.12 92 LEU A C 1
ATOM 692 O O . LEU A 1 92 ? 17.226 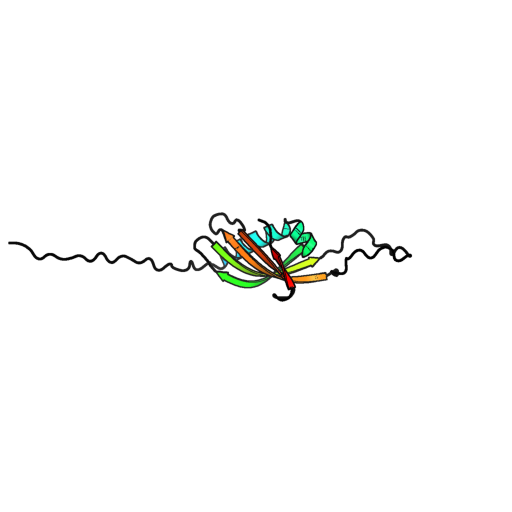-9.010 -30.814 1.00 52.12 92 LEU A O 1
ATOM 696 N N . GLY A 1 93 ? 16.512 -6.902 -31.042 1.00 46.38 93 GLY A N 1
ATOM 697 C CA . GLY A 1 93 ? 16.500 -6.571 -29.610 1.00 46.38 93 GLY A CA 1
ATOM 698 C C . GLY A 1 93 ? 15.195 -5.988 -29.061 1.00 46.38 93 GLY A C 1
ATOM 699 O O . GLY A 1 93 ? 15.209 -5.436 -27.957 1.00 46.38 93 GLY A O 1
ATOM 700 N N . GLN A 1 94 ? 14.070 -6.090 -29.783 1.00 48.72 94 GLN A N 1
ATOM 701 C CA . GLN A 1 94 ? 12.757 -5.649 -29.286 1.00 48.72 94 GLN A CA 1
ATOM 702 C C . GLN A 1 94 ? 12.203 -6.609 -28.218 1.00 48.72 94 GLN A C 1
ATOM 704 O O . GLN A 1 94 ? 11.217 -7.313 -28.407 1.00 48.72 94 GLN A O 1
ATOM 709 N N . THR A 1 95 ? 12.834 -6.610 -27.043 1.00 47.12 95 THR A N 1
ATOM 710 C CA . THR A 1 95 ? 12.141 -7.031 -25.819 1.00 47.12 95 THR A CA 1
ATOM 711 C C . THR A 1 95 ? 10.981 -6.069 -25.561 1.00 47.12 95 THR A C 1
ATOM 713 O O . THR A 1 95 ? 11.165 -4.858 -25.681 1.00 47.12 95 THR A O 1
ATOM 716 N N . ASN A 1 96 ? 9.808 -6.595 -25.185 1.00 47.09 96 ASN A N 1
ATOM 717 C CA . ASN A 1 96 ? 8.588 -5.830 -24.882 1.00 47.09 96 ASN A CA 1
ATOM 718 C C . ASN A 1 96 ? 8.746 -4.961 -23.611 1.00 47.09 96 ASN A C 1
ATOM 720 O O . ASN A 1 96 ? 8.133 -5.202 -22.576 1.00 47.09 96 ASN A O 1
ATOM 724 N N . LYS A 1 97 ? 9.600 -3.936 -23.693 1.00 47.94 97 LYS A N 1
ATOM 725 C CA . LYS A 1 97 ? 9.932 -2.955 -22.646 1.00 47.94 97 LYS A CA 1
ATOM 726 C C . LYS A 1 97 ? 9.319 -1.579 -22.944 1.00 47.94 97 LYS A C 1
ATOM 728 O O . LYS A 1 97 ? 9.893 -0.556 -22.584 1.00 47.94 97 LYS A O 1
ATOM 733 N N . GLN A 1 98 ? 8.170 -1.554 -23.624 1.00 45.88 98 GLN A N 1
ATOM 734 C CA . GLN A 1 98 ? 7.438 -0.321 -23.949 1.00 45.88 98 GLN A CA 1
ATOM 735 C C . GLN A 1 98 ? 6.621 0.254 -22.780 1.00 45.88 98 GLN A C 1
ATOM 737 O O . GLN A 1 98 ? 6.084 1.350 -22.909 1.00 45.88 98 GLN A O 1
ATOM 742 N N . GLU A 1 99 ? 6.587 -0.395 -21.609 1.00 52.75 99 GLU A N 1
ATOM 743 C CA . GLU A 1 99 ? 6.244 0.334 -20.385 1.00 52.75 99 GLU A CA 1
ATOM 744 C C . GLU A 1 99 ? 7.386 1.289 -20.026 1.00 52.75 99 GLU A C 1
ATOM 746 O O . GLU A 1 99 ? 8.407 0.896 -19.455 1.00 52.75 99 GLU A O 1
ATOM 751 N N . GLY A 1 100 ? 7.205 2.545 -20.435 1.00 50.94 100 GLY A N 1
ATOM 752 C CA . GLY A 1 100 ? 8.222 3.584 -20.395 1.00 50.94 100 GLY A CA 1
ATOM 753 C C . GLY A 1 100 ? 8.816 3.839 -19.009 1.00 50.94 100 GLY A C 1
ATOM 754 O O . GLY A 1 100 ? 8.177 3.683 -17.968 1.00 50.94 100 GLY A O 1
ATOM 755 N N . ARG A 1 101 ? 10.068 4.302 -19.018 1.00 57.09 101 ARG A N 1
ATOM 756 C CA . ARG A 1 101 ? 10.721 4.883 -17.839 1.00 57.09 101 ARG A CA 1
ATOM 757 C C . ARG A 1 101 ? 9.935 6.124 -17.416 1.00 57.09 101 ARG A C 1
ATOM 759 O O . ARG A 1 101 ? 9.706 6.996 -18.249 1.00 57.09 101 ARG A O 1
ATOM 766 N N . GLY A 1 102 ? 9.577 6.240 -16.142 1.00 66.38 102 GLY A N 1
ATOM 767 C CA . GLY A 1 102 ? 8.852 7.415 -15.662 1.00 66.38 102 GLY A CA 1
ATOM 768 C C . GLY A 1 102 ? 8.322 7.291 -14.240 1.00 66.38 102 GLY A C 1
ATOM 769 O O . GLY A 1 102 ? 8.500 6.269 -13.570 1.00 66.38 102 GLY A O 1
ATOM 770 N N . THR A 1 103 ? 7.660 8.360 -13.803 1.00 71.50 103 THR A N 1
ATOM 771 C CA . THR A 1 103 ? 6.858 8.392 -12.578 1.00 71.50 103 THR A CA 1
ATOM 772 C C . THR A 1 103 ? 5.396 8.201 -12.955 1.00 71.50 103 THR A C 1
ATOM 774 O O . THR A 1 103 ? 4.843 8.981 -13.723 1.00 71.50 103 THR A O 1
ATOM 777 N N . MET A 1 104 ? 4.774 7.174 -12.393 1.00 79.62 104 MET A N 1
ATOM 778 C CA . MET A 1 104 ? 3.362 6.848 -12.542 1.00 79.62 104 MET A CA 1
ATOM 779 C C . MET A 1 104 ? 2.629 7.159 -11.239 1.00 79.62 104 MET A C 1
ATOM 781 O O . MET A 1 104 ? 3.166 6.907 -10.162 1.00 79.62 104 MET A O 1
ATOM 785 N N . VAL A 1 105 ? 1.392 7.650 -11.318 1.00 81.69 105 VAL A N 1
ATOM 786 C CA . VAL A 1 105 ? 0.522 7.814 -10.144 1.00 81.69 105 VAL A CA 1
ATOM 787 C C . VAL A 1 105 ? -0.550 6.728 -10.166 1.00 81.69 105 VAL A C 1
ATOM 789 O O . VAL A 1 105 ? -1.377 6.679 -11.073 1.00 81.69 105 VAL A O 1
ATOM 792 N N . GLY A 1 106 ? -0.527 5.853 -9.163 1.00 85.19 106 GLY A N 1
ATOM 793 C CA . GLY A 1 106 ? -1.521 4.803 -8.962 1.00 85.19 106 GLY A CA 1
ATOM 794 C C . GLY A 1 106 ? -2.431 5.108 -7.775 1.00 85.19 106 GLY A C 1
ATOM 795 O O . GLY A 1 106 ? -1.982 5.646 -6.759 1.00 85.19 106 GLY A O 1
ATOM 796 N N . GLN A 1 107 ? -3.705 4.734 -7.875 1.00 89.00 107 GLN A N 1
ATOM 797 C CA . GLN A 1 107 ? -4.614 4.715 -6.730 1.00 89.00 107 GLN A CA 1
ATOM 798 C C . GLN A 1 107 ? -4.482 3.365 -6.021 1.00 89.00 107 GLN A C 1
ATOM 800 O O . GLN A 1 107 ? -4.778 2.322 -6.598 1.00 89.00 107 GLN A O 1
ATOM 805 N N . VAL A 1 108 ? -4.072 3.375 -4.760 1.00 89.06 108 VAL A N 1
ATOM 806 C CA . VAL A 1 108 ? -4.004 2.196 -3.896 1.00 89.06 108 VAL A CA 1
ATOM 807 C C . VAL A 1 108 ? -5.315 2.069 -3.119 1.00 89.06 108 VAL A C 1
ATOM 809 O O . VAL A 1 108 ? -5.796 3.039 -2.527 1.00 89.06 108 VAL A O 1
ATOM 812 N N . LYS A 1 109 ? -5.893 0.867 -3.107 1.00 91.25 109 LYS A N 1
ATOM 813 C CA . LYS A 1 109 ? -6.969 0.451 -2.196 1.00 91.25 109 LYS A CA 1
ATOM 814 C C . LYS A 1 109 ? -6.440 -0.735 -1.401 1.00 91.25 109 LYS A C 1
ATOM 816 O O . LYS A 1 109 ? -5.959 -1.685 -2.012 1.00 91.25 109 LYS A O 1
ATOM 821 N N . ALA A 1 110 ? -6.498 -0.682 -0.077 1.00 90.38 110 ALA A N 1
ATOM 822 C CA . ALA A 1 110 ? -5.968 -1.747 0.765 1.00 90.38 110 ALA A CA 1
ATOM 823 C C . ALA A 1 110 ? -6.843 -2.013 1.987 1.00 90.38 110 ALA A C 1
ATOM 825 O O . ALA A 1 110 ? -7.403 -1.080 2.563 1.00 90.38 110 ALA A O 1
ATOM 826 N N . ASN A 1 111 ? -6.890 -3.280 2.391 1.00 90.38 111 ASN A N 1
ATOM 827 C CA . ASN A 1 111 ? -7.506 -3.758 3.621 1.00 90.38 111 ASN A CA 1
ATOM 828 C C . ASN A 1 111 ? -6.399 -4.262 4.556 1.00 90.38 111 ASN A C 1
ATOM 830 O O . ASN A 1 111 ? -5.532 -5.035 4.145 1.00 90.38 111 ASN A O 1
ATOM 834 N N . VAL A 1 112 ? -6.425 -3.816 5.809 1.00 89.44 112 VAL A N 1
ATOM 835 C CA . VAL A 1 112 ? -5.436 -4.133 6.847 1.00 89.44 112 VAL A CA 1
ATOM 836 C C . VAL A 1 112 ? -6.176 -4.604 8.096 1.00 89.44 112 VAL A C 1
ATOM 838 O O . VAL A 1 112 ? -7.153 -3.986 8.513 1.00 89.44 112 VAL A O 1
ATOM 841 N N . ASP A 1 113 ? -5.713 -5.688 8.703 1.00 89.25 113 ASP A N 1
ATOM 842 C CA . ASP A 1 113 ? -6.164 -6.154 10.014 1.00 89.25 113 ASP A CA 1
ATOM 843 C C . ASP A 1 113 ? -5.794 -5.112 11.087 1.00 89.25 113 ASP A C 1
ATOM 845 O O . ASP A 1 113 ? -4.628 -4.736 11.239 1.00 89.25 113 ASP A O 1
ATOM 849 N N . ALA A 1 114 ? -6.793 -4.627 11.825 1.00 85.25 114 ALA A N 1
ATOM 850 C CA . ALA A 1 114 ? -6.630 -3.595 12.845 1.00 85.25 114 ALA A CA 1
ATOM 851 C C . ALA A 1 114 ? -5.820 -4.081 14.060 1.00 85.25 114 ALA A C 1
ATOM 853 O O . ALA A 1 114 ? -5.086 -3.298 14.660 1.00 85.25 114 ALA A O 1
ATOM 854 N N . SER A 1 115 ? -5.932 -5.364 14.411 1.00 85.25 115 SER A N 1
ATOM 855 C CA . SER A 1 115 ? -5.291 -5.966 15.582 1.00 85.25 115 SER A CA 1
ATOM 856 C C . SER A 1 115 ? -3.866 -6.425 15.288 1.00 85.25 115 SER A C 1
ATOM 858 O O . SER A 1 115 ? -2.962 -6.161 16.077 1.00 85.25 115 SER A O 1
ATOM 860 N N . THR A 1 116 ? -3.636 -7.095 14.154 1.00 84.44 116 THR A N 1
ATOM 861 C CA . THR A 1 116 ? -2.298 -7.610 13.804 1.00 84.44 116 THR A CA 1
ATOM 862 C C . THR A 1 116 ? -1.486 -6.643 12.944 1.00 84.44 116 THR A C 1
ATOM 864 O O . THR A 1 116 ? -0.267 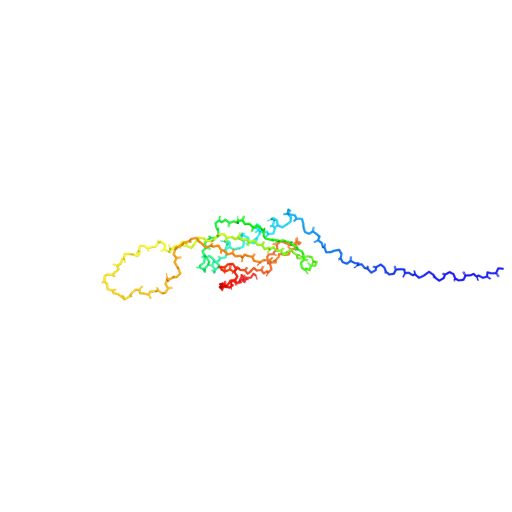-6.774 12.841 1.00 84.44 116 THR A O 1
ATOM 867 N N . GLY A 1 117 ? -2.133 -5.671 12.293 1.00 81.62 117 GLY A N 1
ATOM 868 C CA . GLY A 1 117 ? -1.500 -4.822 11.288 1.00 81.62 117 GLY A CA 1
ATOM 869 C C . GLY A 1 117 ? -1.130 -5.553 9.996 1.00 81.62 117 GLY A C 1
ATOM 870 O O . GLY A 1 117 ? -0.465 -4.955 9.148 1.00 81.62 117 GLY A O 1
ATOM 871 N N . LYS A 1 118 ? -1.514 -6.826 9.834 1.00 86.62 118 LYS A N 1
ATOM 872 C CA . LYS A 1 118 ? -1.282 -7.553 8.588 1.00 86.62 118 LYS A CA 1
ATOM 873 C C . LYS A 1 118 ? -2.095 -6.915 7.476 1.00 86.62 118 LYS A C 1
ATOM 875 O O . LYS A 1 118 ? -3.294 -6.680 7.607 1.00 86.62 118 LYS A O 1
ATOM 880 N N . VAL A 1 119 ? -1.422 -6.648 6.371 1.00 87.44 119 VAL A N 1
ATOM 881 C CA . VAL A 1 119 ? -2.085 -6.349 5.110 1.00 87.44 119 VAL A CA 1
ATOM 882 C C . VAL A 1 119 ? -2.842 -7.616 4.694 1.00 87.44 119 VAL A C 1
ATOM 884 O O . VAL A 1 119 ? -2.292 -8.707 4.789 1.00 87.44 119 VAL A O 1
ATOM 887 N N . LEU A 1 120 ? -4.111 -7.478 4.316 1.00 87.19 120 LEU A N 1
ATOM 888 C CA . LEU A 1 120 ? -4.969 -8.591 3.892 1.00 87.19 120 LEU A CA 1
ATOM 889 C C . LEU A 1 120 ? -5.133 -8.591 2.373 1.00 87.19 120 LEU A C 1
ATOM 891 O O . LEU A 1 120 ? -5.034 -9.625 1.728 1.00 87.19 120 LEU A O 1
ATOM 895 N N . GLU A 1 121 ? -5.362 -7.408 1.805 1.00 85.56 121 GLU A N 1
ATOM 896 C CA . GLU A 1 121 ? -5.554 -7.197 0.373 1.00 85.56 121 GLU A CA 1
ATOM 897 C C . GLU A 1 121 ? -4.963 -5.832 0.003 1.00 85.56 121 GLU A C 1
ATOM 899 O O . GLU A 1 121 ? -5.151 -4.856 0.735 1.00 85.56 121 GLU A O 1
ATOM 904 N N . VAL A 1 122 ? -4.284 -5.732 -1.142 1.00 88.25 122 VAL A N 1
ATOM 905 C CA . VAL A 1 122 ? -3.897 -4.446 -1.749 1.00 88.25 122 VAL A CA 1
ATOM 906 C C . VAL A 1 122 ? -4.105 -4.535 -3.243 1.00 88.25 122 VAL A C 1
ATOM 908 O O . VAL A 1 122 ? -3.505 -5.390 -3.886 1.00 88.25 122 VAL A O 1
ATOM 911 N N . SER A 1 123 ? -4.874 -3.600 -3.786 1.00 87.38 123 SER A N 1
ATOM 912 C CA . SER A 1 123 ? -5.049 -3.393 -5.217 1.00 87.38 123 SER A CA 1
ATOM 913 C C . SER A 1 123 ? -4.492 -2.024 -5.600 1.00 87.38 123 SER A C 1
ATOM 915 O O . SER A 1 123 ? -4.984 -0.994 -5.124 1.00 87.38 123 SER A O 1
ATOM 917 N N . VAL A 1 124 ? -3.485 -1.991 -6.473 1.00 86.50 124 VAL A N 1
ATOM 918 C CA . VAL A 1 124 ? -2.972 -0.749 -7.071 1.00 86.50 124 VAL A CA 1
ATOM 919 C C . VAL A 1 124 ? -3.550 -0.591 -8.470 1.00 86.50 124 VAL A C 1
ATOM 921 O O . VAL A 1 124 ? -3.259 -1.388 -9.357 1.00 86.50 124 VAL A O 1
ATOM 924 N N . PHE A 1 125 ? -4.351 0.451 -8.665 1.00 84.56 125 PHE A N 1
ATOM 925 C CA . PHE A 1 125 ? -4.956 0.810 -9.942 1.00 84.56 125 PHE A CA 1
ATOM 926 C C . PHE A 1 125 ? -4.085 1.847 -10.645 1.00 84.56 125 PHE A C 1
ATOM 928 O O . PHE A 1 125 ? -3.894 2.955 -10.132 1.00 84.56 125 PHE A O 1
ATOM 935 N N . ARG A 1 126 ? -3.571 1.499 -11.826 1.00 75.88 126 ARG A N 1
ATOM 936 C CA . ARG A 1 126 ? -2.867 2.445 -12.704 1.00 75.88 126 ARG A CA 1
ATOM 937 C C . ARG A 1 126 ? -3.877 3.442 -13.296 1.00 75.88 126 ARG A C 1
ATOM 93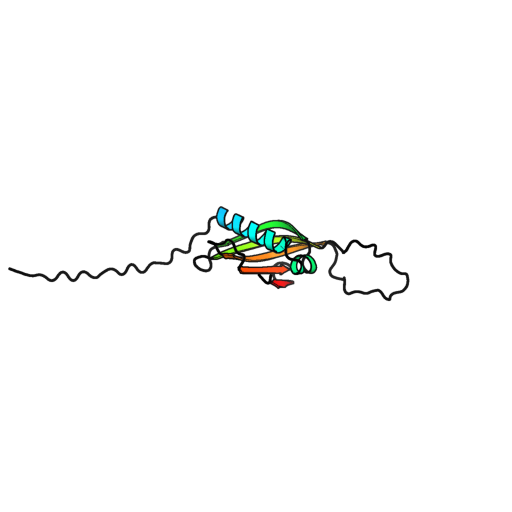9 O O . ARG A 1 126 ? -5.060 3.119 -13.435 1.00 75.88 126 ARG A O 1
ATOM 946 N N . ASP A 1 127 ? -3.422 4.661 -13.577 1.00 69.38 127 ASP A N 1
ATOM 947 C CA . ASP A 1 127 ? -4.187 5.711 -14.270 1.00 69.38 127 ASP A CA 1
ATOM 948 C C . ASP A 1 127 ? -5.589 5.957 -13.676 1.00 69.38 127 ASP A C 1
ATOM 950 O O . ASP A 1 127 ? -6.621 5.865 -14.342 1.00 69.38 127 ASP A O 1
ATOM 954 N N . LEU A 1 128 ? -5.614 6.231 -12.364 1.00 60.78 128 LEU A N 1
ATOM 955 C CA . LEU A 1 128 ? -6.801 6.611 -11.576 1.00 60.78 128 LEU A CA 1
ATOM 956 C C . LEU A 1 128 ? -7.979 5.611 -11.576 1.00 60.78 128 LEU A C 1
ATOM 958 O O . LEU A 1 128 ? -9.049 5.944 -11.070 1.00 60.78 128 LEU A O 1
ATOM 962 N N . GLY A 1 129 ? -7.790 4.381 -12.064 1.00 56.09 129 GLY A N 1
ATOM 963 C CA . GLY A 1 129 ? -8.832 3.345 -12.080 1.00 56.09 129 GLY A CA 1
ATOM 964 C C . GLY A 1 129 ? -9.140 2.751 -13.452 1.00 56.09 129 GLY A C 1
ATOM 965 O O . GLY A 1 129 ? -9.812 1.725 -13.498 1.00 56.09 129 GLY A O 1
ATOM 966 N N . TYR A 1 130 ? -8.640 3.348 -14.539 1.00 50.78 130 TYR A N 1
ATOM 967 C CA . TYR A 1 130 ? -8.842 2.843 -15.904 1.00 50.78 130 TYR A CA 1
ATOM 968 C C . TYR A 1 130 ? -7.760 1.848 -16.357 1.00 50.78 130 TYR A C 1
ATOM 970 O O . TYR A 1 130 ? -7.941 1.153 -17.355 1.00 50.78 130 TYR A O 1
ATOM 978 N N . GLY A 1 131 ? -6.637 1.768 -15.637 1.00 55.19 131 GLY A N 1
ATOM 979 C CA . GLY A 1 131 ? -5.541 0.848 -15.928 1.00 55.19 131 GLY A CA 1
ATOM 980 C C . GLY A 1 131 ? -5.647 -0.512 -15.228 1.00 55.19 131 GLY A C 1
ATOM 981 O O . GLY A 1 131 ? -6.607 -0.830 -14.525 1.00 55.19 131 GLY A O 1
ATOM 982 N N . ARG A 1 132 ? -4.599 -1.327 -15.394 1.00 59.78 132 ARG A N 1
ATOM 983 C CA . ARG A 1 132 ? -4.473 -2.642 -14.743 1.00 59.78 132 ARG A CA 1
ATOM 984 C C . ARG A 1 132 ? -4.472 -2.503 -13.215 1.00 59.78 132 ARG A C 1
ATOM 986 O O . ARG A 1 132 ? -3.809 -1.614 -12.676 1.00 59.78 132 ARG A O 1
ATOM 993 N N . ALA A 1 133 ? -5.169 -3.415 -12.537 1.00 65.00 133 ALA A N 1
ATOM 994 C CA . ALA A 1 133 ? -5.109 -3.575 -11.089 1.00 65.00 133 ALA A CA 1
ATOM 995 C C . ALA A 1 133 ? -4.039 -4.617 -10.725 1.00 65.00 133 ALA A C 1
ATOM 997 O O . ALA A 1 133 ? -4.164 -5.782 -11.099 1.00 65.00 133 ALA A O 1
ATOM 998 N N . PHE A 1 134 ? -2.996 -4.210 -9.999 1.00 70.31 134 PHE A N 1
ATOM 999 C CA . PHE A 1 134 ? -2.042 -5.146 -9.402 1.00 70.31 134 PHE A CA 1
ATOM 1000 C C . PHE A 1 134 ? -2.522 -5.531 -8.003 1.00 70.31 134 PHE A C 1
ATOM 1002 O O . PHE A 1 134 ? -2.632 -4.656 -7.141 1.00 70.31 134 PHE A O 1
ATOM 1009 N N . ASN A 1 135 ? -2.786 -6.819 -7.783 1.00 76.50 135 ASN A N 1
ATOM 1010 C CA . ASN A 1 135 ? -3.132 -7.354 -6.471 1.00 76.50 135 ASN A CA 1
ATOM 1011 C C . ASN A 1 135 ? -1.892 -7.977 -5.823 1.00 76.50 135 ASN A C 1
ATOM 1013 O O . ASN A 1 135 ? -1.323 -8.915 -6.381 1.00 76.50 135 ASN A O 1
ATOM 1017 N N . LEU A 1 136 ? -1.501 -7.491 -4.643 1.00 70.00 136 LEU A N 1
ATOM 1018 C CA . LEU A 1 136 ? -0.504 -8.182 -3.821 1.00 70.00 136 LEU A CA 1
ATOM 1019 C C . LEU A 1 136 ? -1.045 -9.559 -3.414 1.00 70.00 136 LEU A C 1
ATOM 1021 O O . LEU A 1 136 ? -2.138 -9.649 -2.855 1.00 70.00 136 LEU A O 1
ATOM 1025 N N . LYS A 1 137 ? -0.254 -10.610 -3.644 1.00 63.94 137 LYS A N 1
ATOM 1026 C CA . LYS A 1 137 ? -0.403 -11.884 -2.932 1.00 63.94 137 LYS A CA 1
ATOM 1027 C C . LYS A 1 137 ? 0.215 -11.675 -1.547 1.00 63.94 137 LYS A C 1
ATOM 1029 O O . LYS A 1 137 ? 1.406 -11.376 -1.474 1.00 63.94 137 LYS A O 1
ATOM 1034 N N . VAL A 1 138 ? -0.591 -11.754 -0.489 1.00 59.34 138 VAL A N 1
ATOM 1035 C CA . VAL A 1 138 ? -0.176 -11.477 0.901 1.00 59.34 138 VAL A CA 1
ATOM 1036 C C . VAL A 1 138 ? -0.125 -12.750 1.737 1.00 59.34 138 VAL A C 1
ATOM 1038 O O . VAL A 1 138 ? -0.940 -13.653 1.451 1.00 59.34 138 VAL A O 1
#

Secondary structure (DSSP, 8-state):
-----------------------HHHHHHHHHHHHHHHHH-HHHHHHT-EEEEEEEEEEEE-SSTTEEEEEEEEEEEE----S-----SSS----S--S-SEEEEEEEEEEEETTT--EEEEEEEEGGGTSPEEEP--

Foldseek 3Di:
DDDDDPPPPPPPPPPPPPFPFQDPVLQVLLVVLVLVLLQPDPVSCQVQNHFDDFDAWPDWGAPDPQKIKTKTKTKHFNDDPPDDPPPDPDPPDPDVPPPDGDIWIWIKIWMAGSVPRDTDWIWTHTPDNPHDTDIDPD

Sequence (138 aa):
MPNKQQRTTKISTTTTKLNAKVTEQEASSAIDKVVRALQKDKEANQELGKLTKTNNVLGFGSPRPGIIAVRFNASFQKGGMGRSAVPLPFGLGQTNKQEGRGTMVGQVKANVDASTGKVLEVSVFRDLGYGRAFNLKV

Radius of gyration: 24.34 Å; chains: 1; bounding box: 76×24×86 Å